Protein AF-A0A3B1DTC7-F1 (afdb_monomer)

Mean predicted aligned error: 5.92 Å

Foldseek 3Di:
DQDQLVVVCVVVVLDDDDPDPVVVSCVLPPPVDAAAEDEDEDELLDLEDDPVVVSVLVSQLSSVSNVHAYAYHYPLPCNQCDDPPPDPDDDDGDDSVSRVSSVVSHQVVSCVVQVVSVHHRHHD

Nearest PDB structures (foldseek):
  1tyb-assembly1_E-2  TM=8.645E-01  e=6.426E-10  Geobacillus stearothermophilus
  1tyd-assembly1_E-2  TM=8.650E-01  e=7.731E-10  Geobacillus stearothermophilus
  1tya-assembly1_E-2  TM=8.673E-01  e=9.302E-10  Geobacillus stearothermophilus
  4ts1-assembly1_A  TM=9.360E-01  e=3.841E-09  Geobacillus stearothermophilus
  6bqy-assembly2_B  TM=7.024E-01  e=5.328E-07  Acinetobacter baumannii

Secondary structure (DSSP, 8-state):
----HHHHHHHTT-----SSHHHHHHHHH-TT----EEEEEE---SSS--GGGHHHHHHHHHHHHTT-EEEEEE-TTGGGT---TT-SSPPPPPPHHHHHHHHHHHHHHHHHHHHHTT-PPPB-

Organism: NCBI:txid652676

Structure (mmCIF, N/CA/C/O backbone):
data_AF-A0A3B1DTC7-F1
#
_entry.id   AF-A0A3B1DTC7-F1
#
loop_
_atom_site.group_PDB
_atom_site.id
_atom_site.type_symbol
_atom_site.label_atom_id
_atom_site.label_alt_id
_atom_site.label_comp_id
_atom_site.label_asym_id
_atom_site.label_entity_id
_atom_site.label_seq_id
_atom_site.pdbx_PDB_ins_code
_atom_site.Cartn_x
_atom_site.Cartn_y
_atom_site.Cartn_z
_atom_site.occupancy
_atom_site.B_iso_or_equiv
_atom_site.auth_seq_id
_atom_site.auth_comp_id
_atom_site.auth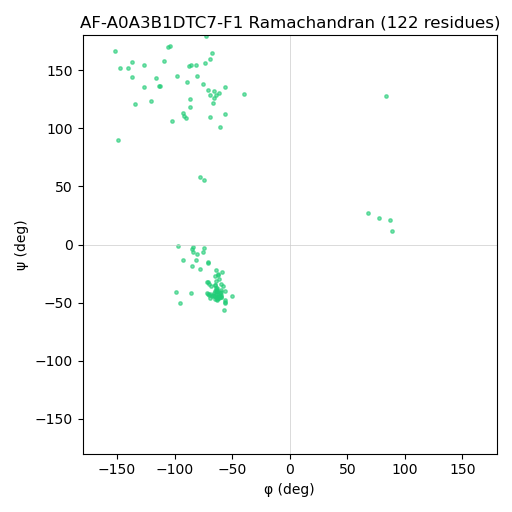_asym_id
_atom_site.auth_atom_id
_atom_site.pdbx_PDB_model_num
ATOM 1 N N . MET A 1 1 ? 17.126 -10.548 -13.275 1.00 50.78 1 MET A N 1
ATOM 2 C CA . MET A 1 1 ? 16.549 -9.512 -14.152 1.00 50.78 1 MET A CA 1
ATOM 3 C C . MET A 1 1 ? 15.523 -8.788 -13.303 1.00 50.78 1 MET A C 1
ATOM 5 O O . MET A 1 1 ? 14.647 -9.461 -12.775 1.00 50.78 1 MET A O 1
ATOM 9 N N . THR A 1 2 ? 15.714 -7.501 -13.028 1.00 70.12 2 THR A N 1
ATOM 10 C CA . THR A 1 2 ? 14.736 -6.688 -12.291 1.00 70.12 2 THR A CA 1
ATOM 11 C C . THR A 1 2 ? 13.480 -6.557 -13.147 1.00 70.12 2 THR A C 1
ATOM 13 O O . THR A 1 2 ? 13.581 -6.336 -14.353 1.00 70.12 2 THR A O 1
ATOM 16 N N . ILE A 1 3 ? 12.316 -6.792 -12.546 1.00 84.88 3 ILE A N 1
ATOM 17 C CA . ILE A 1 3 ? 11.023 -6.692 -13.228 1.00 84.88 3 ILE A CA 1
ATOM 18 C C . ILE A 1 3 ? 10.740 -5.209 -13.486 1.00 84.88 3 ILE A C 1
ATOM 20 O O . ILE A 1 3 ? 10.880 -4.404 -12.567 1.00 84.88 3 ILE A O 1
ATOM 24 N N . ASP A 1 4 ? 10.331 -4.854 -14.706 1.00 93.12 4 ASP A N 1
ATOM 25 C CA . ASP A 1 4 ? 9.781 -3.523 -14.973 1.00 93.12 4 ASP A CA 1
ATOM 26 C C . ASP A 1 4 ? 8.413 -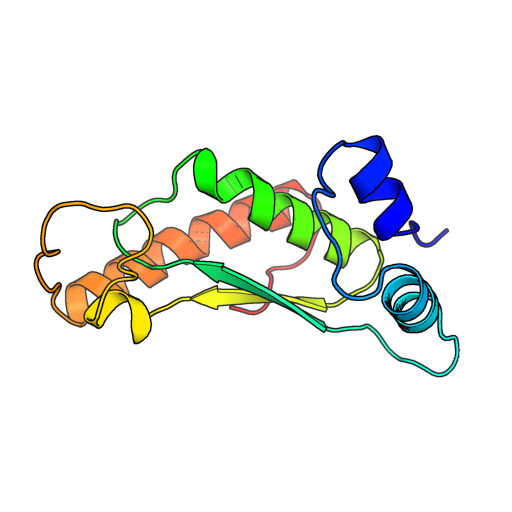3.415 -14.292 1.00 93.12 4 ASP A C 1
ATOM 28 O O . ASP A 1 4 ? 7.452 -4.086 -14.672 1.00 93.12 4 ASP A O 1
ATOM 32 N N . PHE A 1 5 ? 8.350 -2.599 -13.241 1.00 95.38 5 PHE A N 1
ATOM 33 C CA . PHE A 1 5 ? 7.161 -2.457 -12.413 1.00 95.38 5 PHE A CA 1
ATOM 34 C C . PHE A 1 5 ? 5.943 -1.967 -13.202 1.00 95.38 5 PHE A C 1
ATOM 36 O O . PHE A 1 5 ? 4.850 -2.500 -13.013 1.00 95.38 5 PHE A O 1
ATOM 43 N N . LEU A 1 6 ? 6.104 -0.975 -14.084 1.00 95.62 6 LEU A N 1
ATOM 44 C CA . LEU A 1 6 ? 4.965 -0.402 -14.803 1.00 95.62 6 LEU A CA 1
ATOM 45 C C . LEU A 1 6 ? 4.435 -1.372 -15.854 1.00 95.62 6 LEU A C 1
ATOM 47 O O . LEU A 1 6 ? 3.219 -1.547 -15.954 1.00 95.62 6 LEU A O 1
ATOM 51 N N . GLU A 1 7 ? 5.322 -2.048 -16.584 1.00 95.31 7 GLU A N 1
ATOM 52 C CA . GLU A 1 7 ? 4.904 -3.075 -17.544 1.00 95.31 7 GLU A CA 1
ATOM 53 C C . GLU A 1 7 ? 4.221 -4.259 -16.847 1.00 95.31 7 GLU A C 1
ATOM 55 O O . GLU A 1 7 ? 3.195 -4.747 -17.324 1.00 95.31 7 GLU A O 1
ATOM 60 N N . GLU A 1 8 ? 4.718 -4.677 -15.678 1.00 96.19 8 GLU A N 1
ATOM 61 C CA . GLU A 1 8 ? 4.089 -5.721 -14.862 1.00 96.19 8 GLU A CA 1
ATOM 62 C C . GLU A 1 8 ? 2.667 -5.325 -14.431 1.00 96.19 8 GLU A C 1
ATOM 64 O O . GLU A 1 8 ? 1.736 -6.131 -14.530 1.00 96.19 8 GLU A O 1
ATOM 6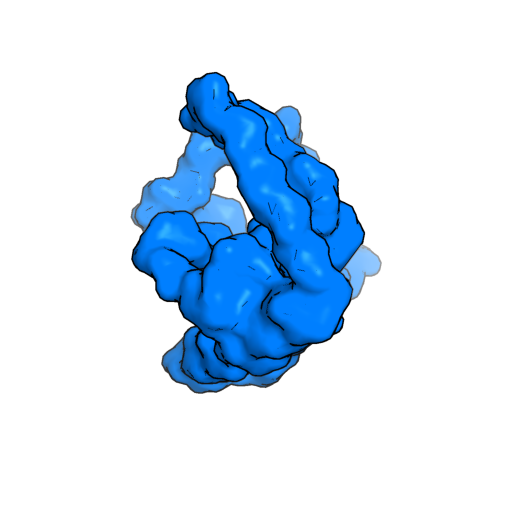9 N N . LEU A 1 9 ? 2.465 -4.078 -13.984 1.00 97.12 9 LEU A N 1
ATOM 70 C CA . LEU A 1 9 ? 1.133 -3.592 -13.617 1.00 97.12 9 LEU A CA 1
ATOM 71 C C . LEU A 1 9 ? 0.197 -3.513 -14.825 1.00 97.12 9 LEU A C 1
ATOM 73 O O . LEU A 1 9 ? -0.968 -3.904 -14.709 1.00 97.12 9 LEU A O 1
ATOM 77 N N . ARG A 1 10 ? 0.678 -3.041 -15.982 1.00 95.69 10 ARG A N 1
ATOM 78 C CA . ARG A 1 10 ? -0.129 -2.985 -17.212 1.00 95.69 10 ARG A CA 1
ATOM 79 C C . ARG A 1 10 ? -0.541 -4.374 -17.672 1.00 95.69 10 ARG A C 1
ATOM 81 O O . ARG A 1 10 ? -1.721 -4.599 -17.926 1.00 95.69 10 ARG A O 1
ATOM 88 N N . TRP A 1 11 ? 0.402 -5.312 -17.723 1.00 97.12 11 TRP A N 1
ATOM 89 C CA . TRP A 1 11 ? 0.136 -6.688 -18.136 1.00 97.12 11 TRP A CA 1
ATOM 90 C C . TRP A 1 11 ? -0.936 -7.360 -17.265 1.00 97.12 11 TRP A C 1
ATOM 92 O O . TRP A 1 11 ? -1.775 -8.105 -17.769 1.00 97.12 11 TRP A O 1
ATOM 102 N N . ARG A 1 12 ? -0.963 -7.046 -15.964 1.00 96.69 12 ARG A N 1
ATOM 103 C CA . ARG A 1 12 ? -1.962 -7.557 -15.011 1.00 96.69 12 ARG A CA 1
ATOM 104 C C . ARG A 1 12 ? -3.278 -6.781 -14.986 1.00 96.69 12 ARG A C 1
ATOM 106 O O . ARG A 1 12 ? -4.193 -7.197 -14.279 1.00 96.69 12 ARG A O 1
ATOM 113 N N . GLY A 1 13 ? -3.375 -5.656 -15.695 1.00 97.00 13 GLY A N 1
ATOM 114 C CA . GLY A 1 13 ? -4.527 -4.754 -15.616 1.00 97.00 13 GLY A CA 1
ATOM 115 C C . GLY A 1 13 ? -4.658 -4.033 -14.267 1.00 97.00 13 GLY A C 1
ATOM 116 O O . GLY A 1 13 ? -5.765 -3.690 -13.864 1.00 97.00 13 GLY A O 1
ATOM 117 N N . LEU A 1 14 ? -3.546 -3.827 -13.552 1.00 96.69 14 LEU A N 1
ATOM 118 C CA . LEU A 1 14 ? -3.495 -3.149 -12.248 1.00 96.69 14 LEU A CA 1
ATOM 119 C C . LEU A 1 14 ? -3.211 -1.642 -12.355 1.00 96.69 14 LEU A C 1
ATOM 121 O O . LEU A 1 14 ? -3.380 -0.921 -11.374 1.00 96.69 14 LEU A O 1
ATOM 125 N N . LEU A 1 15 ? -2.783 -1.155 -13.525 1.00 95.69 15 LEU A N 1
ATOM 126 C CA . LEU A 1 15 ? -2.579 0.271 -13.779 1.00 95.69 15 LEU A CA 1
ATOM 127 C C . LEU A 1 15 ? -3.849 0.888 -14.377 1.00 95.69 15 LEU A C 1
ATOM 129 O O . LEU A 1 15 ? -4.215 0.576 -15.507 1.00 95.69 15 LEU A O 1
ATOM 133 N N . HIS A 1 16 ? -4.505 1.773 -13.625 1.00 95.69 16 HIS A N 1
ATOM 134 C CA . HIS A 1 16 ? -5.662 2.526 -14.119 1.00 95.69 16 HIS A CA 1
ATOM 135 C C . HIS A 1 16 ? -5.271 3.913 -14.644 1.00 95.69 16 HIS A C 1
ATOM 137 O O . HIS A 1 16 ? -5.658 4.291 -15.747 1.00 95.69 16 HIS A O 1
ATOM 143 N 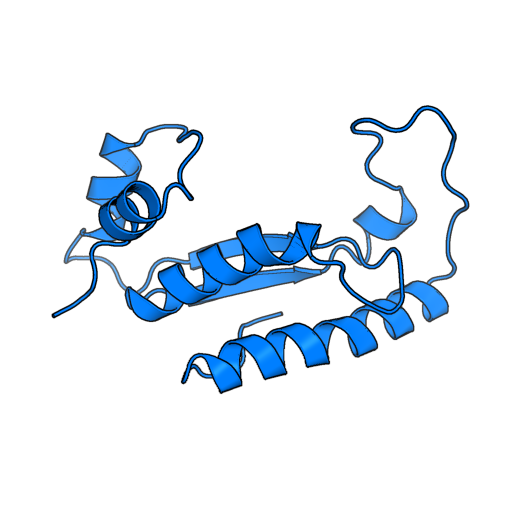N . GLN A 1 17 ? -4.517 4.670 -13.844 1.00 95.94 17 GLN A N 1
ATOM 144 C CA . GLN A 1 17 ? -4.089 6.037 -14.135 1.00 95.94 17 GLN A CA 1
ATOM 145 C C . GLN A 1 17 ? -2.707 6.295 -13.527 1.00 95.94 17 GLN A C 1
ATOM 147 O O . GLN A 1 17 ? -2.357 5.717 -12.497 1.00 95.94 17 GLN A O 1
ATOM 152 N N . ALA A 1 18 ? -1.957 7.201 -14.148 1.00 95.38 18 ALA A N 1
ATOM 153 C CA . ALA A 1 18 ? -0.681 7.712 -13.666 1.00 95.38 18 ALA A CA 1
ATOM 154 C C . ALA A 1 18 ? -0.641 9.233 -13.865 1.00 95.38 18 ALA A C 1
ATOM 156 O O . ALA A 1 18 ? -1.190 9.748 -14.839 1.00 95.38 18 ALA A O 1
ATOM 157 N N . THR A 1 19 ? -0.011 9.957 -12.939 1.00 95.75 19 THR A N 1
ATOM 158 C CA . THR A 1 19 ? 0.102 11.425 -13.003 1.00 95.75 19 THR A CA 1
ATOM 159 C C . THR A 1 19 ? 1.045 11.885 -14.116 1.00 95.75 19 THR A C 1
ATOM 161 O O . THR A 1 19 ? 0.726 12.823 -14.838 1.00 95.75 19 THR A O 1
ATOM 164 N N . ASP A 1 20 ? 2.187 11.213 -14.251 1.00 96.31 20 ASP A N 1
ATOM 165 C CA . ASP A 1 20 ? 3.172 11.377 -15.322 1.00 96.31 20 ASP A CA 1
ATOM 166 C C . ASP A 1 20 ? 3.852 10.024 -15.557 1.00 96.31 20 ASP A C 1
ATOM 168 O O . ASP A 1 20 ? 4.827 9.670 -14.897 1.00 96.31 20 ASP A O 1
ATOM 172 N N . GLU A 1 21 ? 3.286 9.219 -16.451 1.00 94.62 21 GLU A N 1
ATOM 173 C CA . GLU A 1 21 ? 3.743 7.846 -16.671 1.00 94.62 21 GLU A CA 1
ATOM 174 C C . GLU A 1 21 ? 5.183 7.782 -17.199 1.00 94.62 21 GLU A C 1
ATOM 176 O O . GLU A 1 21 ? 5.968 6.943 -16.756 1.00 94.62 21 GLU A O 1
ATOM 181 N N . GLU A 1 22 ? 5.557 8.701 -18.093 1.00 94.50 22 GLU A N 1
ATOM 182 C CA . GLU A 1 22 ? 6.910 8.771 -18.648 1.00 94.50 22 GLU A CA 1
ATOM 183 C C . GLU A 1 22 ? 7.921 9.208 -17.578 1.00 94.50 22 GLU A C 1
ATOM 185 O O . GLU A 1 22 ? 9.004 8.624 -17.464 1.00 94.50 22 GLU A O 1
ATOM 190 N N . GLY A 1 23 ? 7.565 10.204 -16.763 1.00 96.06 23 GLY A N 1
ATOM 191 C CA . GLY A 1 23 ? 8.377 10.642 -15.631 1.00 96.06 23 GLY A CA 1
ATOM 192 C C . GLY A 1 23 ? 8.553 9.551 -14.577 1.00 96.06 23 GLY A C 1
ATOM 193 O O . GLY A 1 23 ? 9.672 9.331 -14.109 1.00 96.06 23 GLY A O 1
ATOM 194 N N . ILE A 1 24 ? 7.486 8.815 -14.248 1.00 95.19 24 ILE A N 1
ATOM 195 C CA . ILE A 1 24 ? 7.540 7.685 -13.309 1.00 95.19 24 ILE A CA 1
ATOM 196 C C . ILE A 1 24 ? 8.435 6.575 -13.866 1.00 95.19 24 ILE A C 1
ATOM 198 O O . ILE A 1 24 ? 9.318 6.105 -13.149 1.00 95.19 24 ILE A O 1
ATOM 202 N N . ALA A 1 25 ? 8.274 6.195 -15.138 1.00 93.94 25 ALA A N 1
ATOM 203 C CA . ALA A 1 25 ? 9.112 5.177 -15.773 1.00 93.94 25 ALA A CA 1
ATOM 204 C C . ALA A 1 25 ? 10.600 5.547 -15.685 1.00 93.94 25 ALA A C 1
ATOM 206 O O . ALA A 1 25 ? 11.410 4.761 -15.194 1.00 93.94 25 ALA A O 1
ATOM 207 N N . LYS A 1 26 ? 10.951 6.785 -16.063 1.00 93.75 26 LYS A N 1
ATOM 208 C CA . LYS A 1 26 ? 12.324 7.312 -15.957 1.00 93.75 26 LYS A CA 1
ATOM 209 C C . LYS A 1 26 ? 12.831 7.316 -14.517 1.00 93.75 26 LYS A C 1
ATOM 211 O O . LYS A 1 26 ? 13.982 6.968 -14.275 1.00 93.75 26 LYS A O 1
ATOM 216 N N . HIS A 1 27 ? 11.985 7.692 -13.559 1.00 93.44 27 HIS A N 1
ATOM 217 C CA . HIS A 1 27 ? 12.346 7.734 -12.145 1.00 93.44 27 HIS A CA 1
ATOM 218 C C . HIS A 1 27 ? 12.662 6.344 -11.576 1.00 93.44 27 HIS A C 1
ATOM 220 O O . HIS A 1 27 ? 13.600 6.210 -10.784 1.00 93.44 27 HIS A O 1
ATOM 226 N N . LEU A 1 28 ? 11.905 5.315 -11.967 1.00 92.94 28 LEU A N 1
ATOM 227 C CA . LEU A 1 28 ? 12.069 3.946 -11.468 1.00 92.94 28 LEU A CA 1
ATOM 228 C C . LEU A 1 28 ? 13.329 3.258 -12.013 1.00 92.94 28 LEU A C 1
ATOM 230 O O . LEU A 1 28 ? 13.935 2.468 -11.293 1.00 92.94 28 LEU A O 1
ATOM 234 N N . VAL A 1 29 ? 13.746 3.581 -13.244 1.00 89.88 29 VAL A N 1
ATOM 235 C CA . VAL A 1 29 ? 14.912 2.958 -13.910 1.00 89.88 29 VAL A CA 1
ATOM 236 C C . VAL A 1 29 ? 16.211 3.760 -13.793 1.00 89.88 29 VAL A C 1
ATOM 238 O O . VAL A 1 29 ? 17.238 3.334 -14.320 1.00 89.88 29 VAL A O 1
ATOM 241 N N . ASP A 1 30 ? 16.176 4.924 -13.142 1.00 88.62 30 ASP A N 1
ATOM 242 C CA . ASP A 1 30 ? 17.335 5.801 -12.959 1.00 88.62 30 ASP A CA 1
ATOM 243 C C . ASP A 1 30 ? 18.500 5.053 -12.269 1.00 88.62 30 ASP A C 1
ATOM 245 O O . ASP A 1 30 ? 18.401 4.720 -11.085 1.00 88.62 30 ASP A O 1
ATOM 249 N N . PRO A 1 31 ? 19.625 4.811 -12.970 1.00 76.50 31 PRO A N 1
ATOM 250 C CA . PRO A 1 31 ? 20.739 4.024 -12.445 1.00 76.50 31 PRO A CA 1
ATOM 251 C C . PRO A 1 31 ? 21.515 4.740 -11.330 1.00 76.50 31 PRO A C 1
ATOM 253 O O .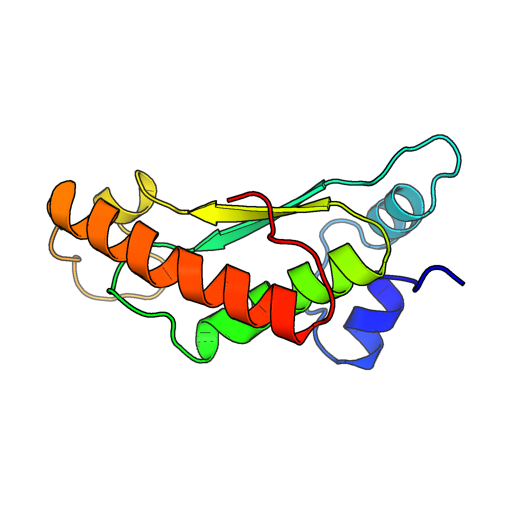 PRO A 1 31 ? 22.283 4.096 -10.618 1.00 76.50 31 PRO A O 1
ATOM 256 N N . GLY A 1 32 ? 21.344 6.060 -11.177 1.00 78.69 32 GLY A N 1
ATOM 257 C CA . GLY A 1 32 ? 21.929 6.833 -10.078 1.00 78.69 32 GLY A CA 1
ATOM 258 C C . GLY A 1 32 ? 21.135 6.729 -8.776 1.00 78.69 32 GLY A C 1
ATOM 259 O O . GLY A 1 32 ? 21.578 7.212 -7.731 1.00 78.69 32 GLY A O 1
ATOM 260 N N . ALA A 1 33 ? 19.959 6.109 -8.820 1.00 69.12 33 ALA A N 1
ATOM 261 C CA . ALA A 1 33 ? 19.083 5.999 -7.682 1.00 69.12 33 ALA A CA 1
ATOM 262 C C . ALA A 1 33 ? 19.190 4.665 -6.954 1.00 69.12 33 ALA A C 1
ATOM 264 O O . ALA A 1 33 ? 19.339 3.598 -7.541 1.00 69.12 33 ALA A O 1
ATOM 265 N N . HIS A 1 34 ? 19.041 4.746 -5.635 1.00 77.38 34 HIS A N 1
ATOM 266 C CA . HIS A 1 34 ? 18.763 3.579 -4.808 1.00 77.38 34 HIS A CA 1
ATOM 267 C C . HIS A 1 34 ? 17.309 3.121 -5.025 1.00 77.38 34 HIS A C 1
ATOM 269 O O . HIS A 1 34 ? 16.542 3.751 -5.758 1.00 77.38 34 HIS A O 1
ATOM 275 N N . GLN A 1 35 ? 16.914 2.052 -4.331 1.00 88.81 35 GLN A N 1
ATOM 276 C CA . GLN A 1 35 ? 15.517 1.637 -4.187 1.00 88.81 35 GLN A CA 1
ATOM 277 C C . GLN A 1 35 ? 14.567 2.837 -4.005 1.00 88.81 35 GLN A C 1
ATOM 279 O O . GLN A 1 35 ? 14.803 3.725 -3.180 1.00 88.81 35 GLN A O 1
ATOM 284 N N . ARG A 1 36 ? 13.497 2.882 -4.807 1.00 93.81 36 ARG A N 1
ATOM 285 C CA . ARG A 1 36 ? 12.443 3.892 -4.673 1.00 93.81 36 ARG A CA 1
ATOM 286 C C . ARG A 1 36 ? 11.473 3.476 -3.573 1.00 93.81 36 ARG A C 1
ATOM 288 O O . ARG A 1 36 ? 11.337 2.294 -3.281 1.00 93.81 36 ARG A O 1
ATOM 295 N N . ARG A 1 37 ? 10.798 4.454 -2.971 1.00 94.81 37 ARG A N 1
ATOM 296 C CA . ARG A 1 37 ? 9.765 4.227 -1.955 1.00 94.81 37 ARG A CA 1
ATOM 297 C C . ARG A 1 37 ? 8.409 4.647 -2.491 1.00 94.81 37 ARG A C 1
ATOM 299 O O . ARG A 1 37 ? 8.296 5.714 -3.088 1.00 94.81 37 ARG A O 1
ATOM 306 N N . ALA A 1 38 ? 7.400 3.825 -2.247 1.00 95.56 38 ALA A N 1
ATOM 307 C CA . ALA A 1 38 ? 6.005 4.125 -2.542 1.00 95.56 38 ALA A CA 1
ATOM 308 C C . ALA A 1 38 ? 5.132 3.597 -1.406 1.00 95.56 38 ALA A C 1
ATOM 310 O O . ALA A 1 38 ? 5.503 2.630 -0.741 1.00 95.56 38 ALA A O 1
ATOM 311 N N . TYR A 1 39 ? 3.981 4.230 -1.188 1.00 96.88 39 TYR A N 1
ATOM 312 C CA . TYR A 1 39 ? 3.061 3.837 -0.129 1.00 96.88 39 TYR A CA 1
ATOM 313 C C . TYR A 1 39 ? 1.649 3.592 -0.654 1.00 96.88 39 TYR A C 1
ATOM 315 O O . TYR A 1 39 ? 1.240 4.179 -1.656 1.00 96.88 39 TYR A O 1
ATOM 323 N N . ALA A 1 40 ? 0.902 2.752 0.060 1.00 96.31 40 ALA A N 1
ATOM 324 C CA . ALA A 1 40 ? -0.550 2.668 -0.054 1.00 96.31 40 ALA A CA 1
ATOM 325 C C . ALA A 1 40 ? -1.177 2.816 1.337 1.00 96.31 40 ALA A C 1
ATOM 327 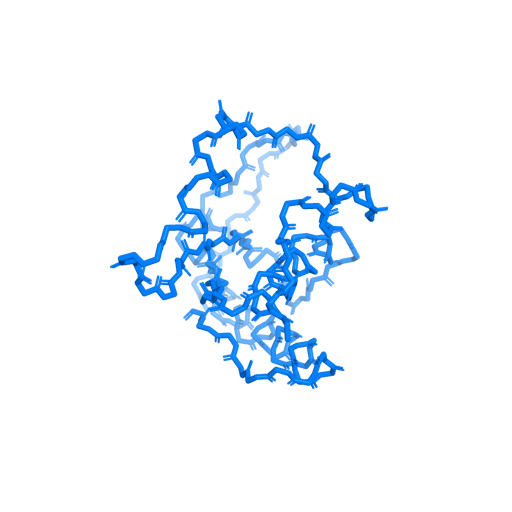O O . ALA A 1 40 ? -0.682 2.237 2.304 1.00 96.31 40 ALA A O 1
ATOM 328 N N . GLY A 1 41 ? -2.232 3.627 1.431 1.00 93.69 41 GLY A N 1
ATOM 329 C CA . GLY A 1 41 ? -2.933 3.921 2.680 1.00 93.69 41 GLY A CA 1
ATOM 330 C C . GLY A 1 41 ? -4.059 2.933 2.976 1.00 93.69 41 GLY A C 1
ATOM 331 O O . GLY A 1 41 ? -4.812 2.562 2.074 1.00 93.69 41 GLY A O 1
ATOM 332 N N . PHE A 1 42 ? -4.195 2.544 4.243 1.00 92.69 42 PHE A N 1
ATOM 333 C CA . PHE A 1 42 ? -5.259 1.671 4.736 1.00 92.69 42 PHE A CA 1
ATOM 334 C C . PHE A 1 42 ? -5.842 2.235 6.030 1.00 92.69 42 PHE A C 1
ATOM 336 O O . PHE A 1 42 ? -5.133 2.400 7.022 1.00 92.69 42 PHE A O 1
ATOM 343 N N . ASP A 1 43 ? -7.145 2.513 6.033 1.00 89.88 43 ASP A N 1
ATOM 344 C CA . ASP A 1 43 ? -7.827 2.998 7.231 1.00 89.88 43 ASP A CA 1
ATOM 345 C C . ASP A 1 43 ? -8.291 1.821 8.116 1.00 89.88 43 ASP A C 1
ATOM 347 O O . ASP A 1 43 ? -9.064 0.968 7.654 1.00 89.88 43 ASP A O 1
ATOM 351 N N . PRO A 1 44 ? -7.907 1.786 9.407 1.00 89.94 44 PRO A N 1
ATOM 352 C CA . PRO A 1 44 ? -8.204 0.697 10.342 1.00 89.94 44 PRO A CA 1
ATOM 353 C C . PRO A 1 44 ? -9.652 0.750 10.867 1.00 89.94 44 PRO A C 1
ATOM 355 O O . PRO A 1 44 ? -9.906 0.846 12.064 1.00 89.94 44 PRO A O 1
ATOM 358 N N . THR A 1 45 ? -10.627 0.712 9.958 1.00 86.81 45 THR A N 1
ATOM 359 C CA . THR A 1 45 ? -12.068 0.867 10.259 1.00 86.81 45 THR A CA 1
ATOM 360 C C . THR A 1 45 ? -12.774 -0.423 10.678 1.00 86.81 45 THR A C 1
ATOM 362 O O . THR A 1 45 ? -13.953 -0.391 11.021 1.00 86.81 45 THR A O 1
ATOM 365 N N . ALA A 1 46 ? -12.059 -1.545 10.645 1.00 89.75 46 ALA A N 1
ATOM 366 C CA . ALA A 1 46 ? -12.485 -2.859 11.109 1.00 89.75 46 ALA A CA 1
ATOM 367 C C . ALA A 1 46 ? -11.252 -3.656 11.562 1.00 89.75 46 ALA A C 1
ATOM 369 O O . ALA A 1 46 ? -10.121 -3.291 11.240 1.00 89.75 46 ALA A O 1
ATOM 370 N N . ASP A 1 47 ? -11.457 -4.766 12.259 1.00 91.50 47 ASP A N 1
ATOM 371 C CA . ASP A 1 47 ? -10.389 -5.665 12.711 1.00 91.50 47 ASP A CA 1
ATOM 372 C C . ASP A 1 47 ? -9.732 -6.461 11.568 1.00 91.50 47 ASP A C 1
ATOM 374 O O . ASP A 1 47 ? -8.642 -7.009 11.729 1.00 91.50 47 ASP A O 1
ATOM 378 N N . SER A 1 48 ? -10.363 -6.495 10.392 1.00 95.06 48 SER A N 1
ATOM 379 C CA . SER A 1 48 ? -9.883 -7.214 9.217 1.00 95.06 48 SER A CA 1
ATOM 380 C C . SER A 1 48 ? -10.032 -6.407 7.927 1.00 95.06 48 SER A C 1
ATOM 382 O O . SER A 1 48 ? -10.867 -5.508 7.808 1.00 95.06 48 SER A O 1
ATOM 384 N N . LEU A 1 49 ? -9.212 -6.760 6.938 1.00 94.38 49 LEU A N 1
ATOM 385 C CA . LEU A 1 49 ? -9.284 -6.237 5.578 1.00 94.38 49 LEU A CA 1
ATOM 386 C C . LEU A 1 49 ? -10.251 -7.069 4.731 1.00 94.38 49 LEU A C 1
ATOM 388 O O . LEU A 1 49 ? -10.450 -8.263 4.954 1.00 94.38 49 LEU A O 1
ATOM 392 N N . THR A 1 50 ? -10.822 -6.443 3.707 1.00 93.06 50 THR A N 1
ATOM 393 C CA . THR A 1 50 ? -11.679 -7.126 2.729 1.00 93.06 50 THR A CA 1
ATOM 394 C C . THR A 1 50 ? -10.928 -7.356 1.422 1.00 93.06 50 THR A C 1
ATOM 396 O O . THR A 1 50 ? -9.860 -6.790 1.191 1.00 93.06 50 THR A O 1
ATOM 399 N N . ILE A 1 51 ? -11.510 -8.138 0.508 1.00 93.75 51 ILE A N 1
ATOM 400 C CA . ILE A 1 51 ? -10.911 -8.360 -0.816 1.00 93.75 51 ILE A CA 1
ATOM 401 C C . ILE A 1 51 ? -10.716 -7.060 -1.616 1.00 93.75 51 ILE A C 1
ATOM 403 O O . ILE A 1 51 ? -9.816 -6.990 -2.449 1.00 93.75 51 ILE A O 1
ATOM 407 N N . GLY A 1 52 ? -11.483 -6.003 -1.321 1.00 90.81 52 GLY A N 1
ATOM 408 C CA . GLY A 1 52 ? -11.289 -4.682 -1.927 1.00 90.81 52 GLY A CA 1
ATOM 409 C C . GLY A 1 52 ? -9.929 -4.057 -1.597 1.00 90.81 52 GLY A C 1
ATOM 410 O O . GLY A 1 52 ? -9.387 -3.300 -2.395 1.00 90.81 52 GLY A O 1
ATOM 411 N N . ASN A 1 53 ? -9.329 -4.427 -0.463 1.00 94.81 53 ASN A N 1
ATOM 412 C CA . ASN A 1 53 ? -8.001 -3.969 -0.060 1.00 94.81 53 ASN A CA 1
ATOM 413 C C . ASN A 1 53 ? -6.872 -4.769 -0.728 1.00 94.81 53 ASN A C 1
ATOM 415 O O . ASN A 1 53 ? -5.721 -4.347 -0.684 1.00 94.81 53 ASN A O 1
ATOM 419 N N . LEU A 1 54 ? -7.171 -5.912 -1.356 1.00 94.62 54 LEU A N 1
ATOM 420 C CA . LEU A 1 54 ? -6.141 -6.795 -1.904 1.00 94.62 54 LEU A CA 1
ATOM 421 C C . LEU A 1 54 ? -5.425 -6.178 -3.109 1.00 94.62 54 LEU A C 1
ATOM 423 O O . LEU A 1 54 ? -4.222 -6.363 -3.260 1.00 94.62 54 LEU A O 1
ATOM 427 N N . VAL A 1 55 ? -6.134 -5.420 -3.948 1.00 95.88 55 VAL A N 1
ATOM 428 C CA . VAL A 1 55 ? -5.555 -4.785 -5.144 1.00 95.88 55 VAL A CA 1
ATOM 429 C C . VAL A 1 55 ? -4.365 -3.875 -4.794 1.00 95.88 55 VAL A C 1
ATOM 431 O O . VAL A 1 55 ? -3.272 -4.142 -5.298 1.00 95.88 55 VAL A O 1
ATOM 434 N N . PRO A 1 56 ? -4.493 -2.863 -3.910 1.00 95.75 56 PRO A N 1
ATOM 435 C CA . PRO A 1 56 ? -3.350 -2.028 -3.534 1.00 95.75 56 PRO A CA 1
ATOM 436 C C . PRO A 1 56 ? -2.248 -2.806 -2.796 1.00 95.75 56 PRO A C 1
ATOM 438 O O . PRO A 1 56 ? -1.071 -2.508 -2.988 1.00 95.75 56 PRO A O 1
ATOM 441 N N . ILE A 1 57 ? -2.585 -3.847 -2.021 1.00 97.12 57 ILE A N 1
ATOM 442 C CA . ILE A 1 57 ? -1.577 -4.723 -1.391 1.00 97.12 57 ILE A CA 1
ATOM 443 C C . ILE A 1 57 ? -0.738 -5.433 -2.454 1.00 97.12 57 ILE A C 1
ATOM 445 O O . ILE A 1 57 ? 0.489 -5.454 -2.368 1.00 97.12 57 ILE A O 1
ATOM 449 N N . MET A 1 58 ? -1.381 -5.989 -3.481 1.00 97.50 58 MET A N 1
ATOM 450 C CA . MET A 1 58 ? -0.673 -6.673 -4.560 1.00 97.50 58 MET A CA 1
ATOM 451 C C . MET A 1 58 ? 0.208 -5.714 -5.359 1.00 97.50 58 MET A C 1
ATOM 453 O O . MET A 1 58 ? 1.308 -6.096 -5.751 1.00 97.50 58 MET A O 1
ATOM 457 N N . VAL A 1 59 ? -0.209 -4.458 -5.544 1.00 97.56 59 VAL A N 1
ATOM 458 C CA . VAL A 1 59 ? 0.647 -3.424 -6.150 1.00 97.56 59 VAL A CA 1
ATOM 459 C C . VAL A 1 59 ? 1.926 -3.216 -5.329 1.00 97.56 59 VAL A C 1
ATOM 461 O O . VAL A 1 59 ? 3.013 -3.221 -5.906 1.00 97.56 59 VAL A O 1
ATOM 464 N N . LEU A 1 60 ? 1.839 -3.132 -3.996 1.00 97.81 60 LEU A N 1
ATOM 465 C CA . LEU A 1 60 ? 3.022 -3.047 -3.125 1.00 97.81 60 LEU A CA 1
ATOM 466 C C . LEU A 1 60 ? 3.910 -4.302 -3.202 1.00 97.81 60 LEU A C 1
ATOM 468 O O . LEU A 1 60 ? 5.136 -4.191 -3.216 1.00 97.81 60 LEU A O 1
ATOM 472 N N . VAL A 1 61 ? 3.316 -5.493 -3.315 1.00 97.56 61 VAL A N 1
ATOM 473 C CA . VAL A 1 61 ? 4.057 -6.750 -3.533 1.00 97.56 61 VAL A CA 1
ATOM 474 C C . VAL A 1 61 ? 4.826 -6.715 -4.857 1.00 97.56 61 VAL A C 1
ATOM 476 O O . VAL A 1 61 ? 5.996 -7.098 -4.906 1.00 97.56 61 VAL A O 1
ATOM 479 N N . HIS A 1 62 ? 4.203 -6.243 -5.939 1.00 97.06 62 HIS A N 1
ATOM 480 C CA . HIS A 1 62 ? 4.878 -6.080 -7.230 1.00 97.06 62 HIS A CA 1
ATOM 481 C C . HIS A 1 62 ? 5.984 -5.023 -7.168 1.00 97.06 62 HIS A C 1
ATOM 483 O O . HIS A 1 62 ? 7.041 -5.220 -7.764 1.00 97.06 62 HIS A O 1
ATOM 489 N N . PHE A 1 63 ? 5.788 -3.962 -6.385 1.00 96.75 63 PHE A N 1
ATOM 490 C CA . PHE A 1 63 ? 6.798 -2.934 -6.152 1.00 96.75 63 PHE A CA 1
ATOM 491 C C . PHE A 1 63 ? 8.034 -3.496 -5.431 1.00 96.75 63 PHE A C 1
ATOM 493 O O . PHE A 1 63 ? 9.160 -3.297 -5.886 1.00 96.75 63 PHE A O 1
ATOM 500 N N . ALA A 1 64 ? 7.837 -4.307 -4.385 1.00 95.69 64 ALA A N 1
ATOM 501 C CA . ALA A 1 64 ? 8.929 -5.032 -3.729 1.00 95.69 64 ALA A CA 1
ATOM 502 C C . ALA A 1 64 ? 9.656 -6.001 -4.670 1.00 95.69 64 ALA A C 1
ATOM 504 O O . ALA A 1 64 ? 10.884 -6.064 -4.678 1.00 95.69 64 ALA A O 1
ATOM 505 N N . ARG A 1 65 ? 8.918 -6.738 -5.507 1.00 95.31 65 ARG A N 1
ATOM 506 C CA . ARG A 1 65 ? 9.507 -7.662 -6.495 1.00 95.31 65 ARG A CA 1
ATOM 507 C C . ARG A 1 65 ? 10.322 -6.953 -7.575 1.00 95.31 65 ARG A C 1
ATOM 509 O O . ARG A 1 65 ? 11.258 -7.546 -8.107 1.00 95.31 65 ARG A O 1
ATOM 516 N N . ALA A 1 66 ? 9.996 -5.699 -7.874 1.00 94.31 66 ALA A N 1
ATOM 517 C CA . ALA A 1 66 ? 10.795 -4.841 -8.743 1.00 94.31 66 ALA A CA 1
ATOM 518 C C . ALA A 1 66 ? 12.083 -4.320 -8.065 1.00 94.31 66 ALA A C 1
ATOM 520 O O . ALA A 1 66 ? 12.896 -3.670 -8.716 1.00 94.31 66 ALA A O 1
ATOM 521 N N . GLY A 1 67 ? 12.313 -4.640 -6.785 1.00 92.44 67 GLY A N 1
ATOM 522 C CA . GLY A 1 67 ? 13.498 -4.222 -6.030 1.00 92.44 67 GLY A CA 1
ATOM 523 C C . GLY A 1 67 ? 13.349 -2.857 -5.357 1.00 92.44 67 GLY A C 1
ATOM 524 O O . GLY A 1 67 ? 14.348 -2.196 -5.070 1.00 92.44 67 GLY A O 1
ATOM 525 N N . HIS A 1 68 ? 12.114 -2.411 -5.138 1.00 94.12 68 HIS A N 1
ATOM 526 C CA . HIS A 1 68 ? 11.806 -1.165 -4.448 1.00 94.12 68 HIS A CA 1
ATOM 527 C C . HIS A 1 68 ? 11.269 -1.420 -3.033 1.00 94.12 68 HIS A C 1
ATOM 529 O O . HIS A 1 68 ? 10.981 -2.553 -2.656 1.00 94.12 68 HIS A O 1
ATOM 535 N N . GLU A 1 69 ? 11.140 -0.365 -2.234 1.00 94.94 69 GLU A N 1
ATOM 536 C CA . GLU A 1 69 ? 10.710 -0.448 -0.839 1.00 94.94 69 GLU A CA 1
ATOM 537 C C . GLU A 1 69 ? 9.235 -0.020 -0.712 1.00 94.94 69 GLU A C 1
ATOM 539 O O . GLU A 1 69 ? 8.923 1.171 -0.839 1.00 94.94 69 GLU A O 1
ATOM 544 N N . PRO A 1 70 ? 8.297 -0.959 -0.490 1.00 96.62 70 PRO A N 1
ATOM 545 C CA . PRO A 1 70 ? 6.905 -0.618 -0.237 1.00 96.62 70 PRO A CA 1
ATOM 546 C C . PRO A 1 70 ? 6.675 -0.189 1.214 1.00 96.62 70 PRO A C 1
ATOM 548 O O . PRO A 1 70 ? 7.246 -0.754 2.147 1.00 96.62 70 PRO A O 1
ATOM 551 N N . ILE A 1 71 ? 5.757 0.757 1.393 1.00 97.25 71 ILE A N 1
ATOM 552 C CA . ILE A 1 71 ? 5.301 1.241 2.695 1.00 97.25 71 ILE A CA 1
ATOM 553 C C . ILE A 1 71 ? 3.791 1.009 2.802 1.00 97.25 71 ILE A C 1
ATOM 555 O O . ILE A 1 71 ? 3.008 1.479 1.973 1.00 97.25 71 ILE A O 1
ATOM 559 N N . VAL A 1 72 ? 3.365 0.294 3.833 1.00 96.62 72 VAL A N 1
ATOM 560 C CA . VAL A 1 72 ? 1.954 0.170 4.199 1.00 96.62 72 VAL A CA 1
ATOM 561 C C . VAL A 1 72 ? 1.643 1.303 5.166 1.00 96.62 72 VAL A C 1
ATOM 563 O O . VAL A 1 72 ? 2.098 1.283 6.296 1.00 96.62 72 VAL A O 1
ATOM 566 N N . LEU A 1 73 ? 0.884 2.309 4.742 1.00 94.81 73 LEU A N 1
ATOM 567 C CA . LEU A 1 73 ? 0.550 3.431 5.618 1.00 94.81 73 LEU A CA 1
ATOM 568 C C . LEU A 1 73 ? -0.767 3.155 6.349 1.00 94.81 73 LEU A C 1
ATOM 570 O O . LEU A 1 73 ? -1.836 3.182 5.739 1.00 94.81 73 LEU A O 1
ATOM 574 N N . MET A 1 74 ? -0.701 2.932 7.661 1.00 90.25 74 MET A N 1
ATOM 575 C CA . MET A 1 74 ? -1.890 2.716 8.490 1.00 90.25 74 MET A CA 1
ATOM 576 C C . MET A 1 74 ? -2.476 4.046 8.973 1.00 90.25 74 MET A C 1
ATOM 578 O O . MET A 1 74 ? -1.843 4.801 9.711 1.00 90.25 74 MET A O 1
ATOM 582 N N . GLY A 1 75 ? -3.715 4.328 8.576 1.00 81.44 75 GLY A N 1
ATOM 583 C CA . GLY A 1 75 ? -4.437 5.568 8.856 1.00 81.44 75 GLY A CA 1
ATOM 584 C C . GLY A 1 75 ? -4.943 5.700 10.295 1.00 81.44 75 GLY A C 1
ATOM 585 O O . GLY A 1 75 ? -6.133 5.902 10.505 1.00 81.44 75 GLY A O 1
ATOM 586 N N . GLY A 1 76 ? -4.079 5.588 11.308 1.00 66.19 76 GLY A N 1
ATOM 587 C CA . GLY A 1 76 ? -4.485 5.707 12.719 1.00 66.19 76 GLY A CA 1
ATOM 588 C C . GLY A 1 76 ? -5.112 7.067 13.064 1.00 66.19 76 GLY A C 1
ATOM 589 O O . GLY A 1 76 ? -6.052 7.134 13.847 1.00 66.19 76 GLY A O 1
ATOM 590 N N . GLY A 1 77 ? -4.640 8.148 12.430 1.00 62.53 77 GLY A N 1
ATOM 591 C CA . GLY A 1 77 ? -5.208 9.495 12.574 1.00 62.53 77 GLY A CA 1
ATOM 592 C C . GLY A 1 77 ? -6.386 9.779 11.633 1.00 62.53 77 GLY A C 1
ATOM 593 O O . GLY A 1 77 ? -7.383 10.356 12.054 1.00 62.53 77 GLY A O 1
ATOM 594 N N . THR A 1 78 ? -6.312 9.353 10.367 1.00 60.09 78 THR A N 1
ATOM 595 C CA . THR A 1 78 ? -7.387 9.553 9.373 1.00 60.09 78 THR 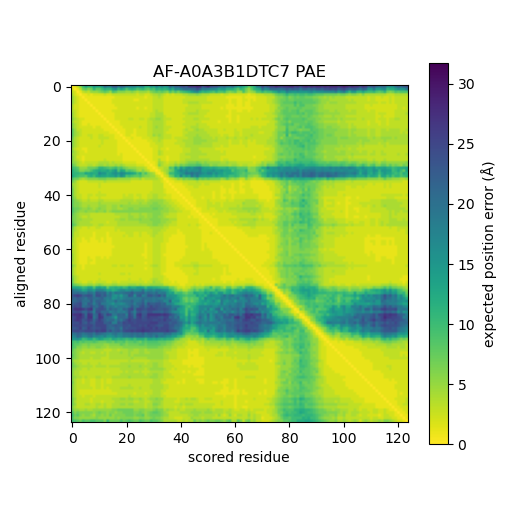A CA 1
ATOM 596 C C . THR A 1 78 ? -8.607 8.689 9.661 1.00 60.09 78 THR A C 1
ATOM 598 O O . THR A 1 78 ? -9.728 9.143 9.459 1.00 60.09 78 THR A O 1
ATOM 601 N N . GLY A 1 79 ? -8.418 7.496 10.226 1.00 55.47 79 GLY A N 1
ATOM 602 C CA . GLY A 1 79 ? -9.492 6.617 10.684 1.00 55.47 79 GLY A CA 1
ATOM 603 C C . GLY A 1 79 ? -10.329 7.203 11.825 1.00 55.47 79 GLY A C 1
ATOM 604 O O . GLY A 1 79 ? -11.486 6.814 11.973 1.00 55.47 79 GLY A O 1
ATOM 605 N N . LEU A 1 80 ? -9.785 8.165 12.583 1.00 57.19 80 LEU A N 1
ATOM 606 C CA . LEU A 1 80 ? -10.523 8.917 13.605 1.00 57.19 80 LEU A CA 1
ATOM 607 C C . LEU A 1 80 ? -11.418 10.006 13.006 1.00 57.19 80 LEU A C 1
ATOM 609 O O . LEU A 1 80 ? -12.346 10.437 13.670 1.00 57.19 80 LEU A O 1
ATOM 613 N N . ILE A 1 81 ? -11.151 10.464 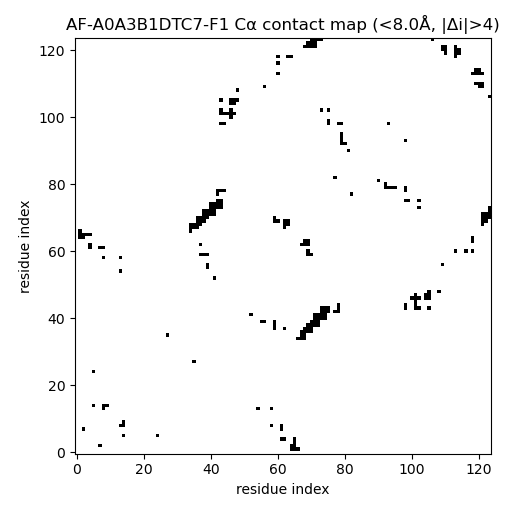11.782 1.00 62.84 81 ILE A N 1
ATOM 614 C CA . ILE A 1 81 ? -11.966 11.481 11.095 1.00 62.84 81 ILE A CA 1
ATOM 615 C C . ILE A 1 81 ? -12.935 10.801 10.117 1.00 62.84 81 ILE A C 1
ATOM 617 O O . ILE A 1 81 ? -14.108 11.155 10.047 1.00 62.84 81 ILE A O 1
ATOM 621 N N . GLY A 1 82 ? -12.448 9.778 9.409 1.00 55.97 82 GLY A N 1
ATOM 622 C CA . GLY A 1 82 ? -13.142 9.067 8.346 1.00 55.97 82 GLY A CA 1
ATOM 623 C C . GLY A 1 82 ? -13.015 9.780 6.998 1.00 55.97 82 GLY A C 1
ATOM 624 O O . GLY A 1 82 ? -13.330 10.958 6.874 1.00 55.97 82 GLY A O 1
ATOM 625 N N . ASP A 1 83 ? -12.582 9.053 5.965 1.00 62.09 83 ASP A N 1
ATOM 626 C CA . ASP A 1 83 ? -12.653 9.533 4.581 1.00 62.09 83 ASP A CA 1
ATOM 627 C C . ASP A 1 83 ? -14.133 9.657 4.134 1.00 62.09 83 ASP A C 1
ATOM 629 O O . ASP A 1 83 ? -14.859 8.652 4.186 1.00 62.09 83 ASP A O 1
ATOM 633 N N . PRO A 1 84 ? -14.610 10.853 3.720 1.00 60.06 84 PRO A N 1
ATOM 634 C CA . PRO A 1 84 ? -15.984 11.066 3.257 1.00 60.06 84 PRO A CA 1
ATOM 635 C C . PRO A 1 84 ? -16.244 10.525 1.842 1.00 60.06 84 PRO A C 1
ATOM 637 O O . PRO A 1 84 ? -17.383 10.557 1.370 1.00 60.06 84 PRO A O 1
ATO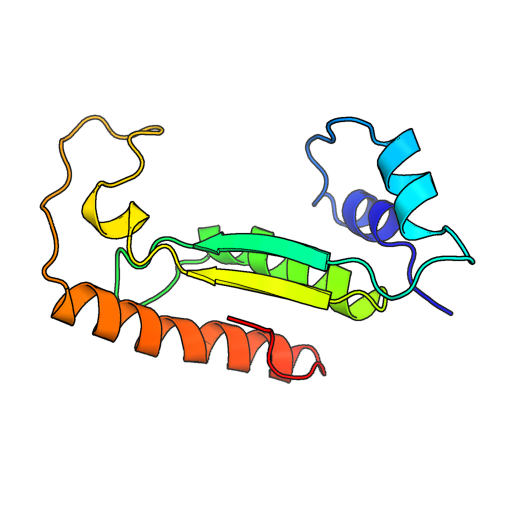M 640 N N . SER A 1 85 ? -15.213 10.047 1.140 1.00 58.75 85 SER A N 1
ATOM 641 C CA . SER A 1 85 ? -15.302 9.629 -0.259 1.00 58.75 85 SER A CA 1
ATOM 642 C C . SER A 1 85 ? -16.307 8.485 -0.462 1.00 58.75 85 SER A C 1
ATOM 644 O O . SER A 1 85 ? -16.027 7.315 -0.209 1.00 58.75 85 SER A O 1
ATOM 646 N N . GLY A 1 86 ? -17.504 8.827 -0.950 1.00 55.66 86 GLY A N 1
ATOM 647 C CA . GLY A 1 86 ? -18.508 7.876 -1.436 1.00 55.66 86 GLY A CA 1
ATOM 648 C C . GLY A 1 86 ? -19.495 7.318 -0.403 1.00 55.66 86 GLY A C 1
ATOM 649 O O . GLY A 1 86 ? -20.210 6.373 -0.735 1.00 55.66 86 GLY A O 1
ATOM 650 N N . LYS A 1 87 ? -19.573 7.866 0.819 1.00 60.00 87 LYS A N 1
ATOM 651 C CA . LYS A 1 87 ? -20.559 7.436 1.836 1.00 60.00 87 LYS A CA 1
ATOM 652 C C . LYS A 1 87 ? -21.584 8.531 2.134 1.00 60.00 87 LYS A C 1
ATOM 654 O O . LYS A 1 87 ? -21.228 9.696 2.255 1.00 60.00 87 LYS A O 1
ATOM 659 N N . SER A 1 88 ? -22.855 8.136 2.233 1.00 59.62 88 SER A N 1
ATOM 660 C CA . SER A 1 88 ? -24.003 9.028 2.457 1.00 59.62 88 SER A CA 1
ATOM 661 C C . SER A 1 88 ? -24.273 9.355 3.928 1.00 59.62 88 SER A C 1
ATOM 663 O O . SER A 1 88 ? -24.948 10.344 4.193 1.00 59.62 88 SER A O 1
ATOM 665 N N . ASP A 1 89 ? -23.738 8.559 4.860 1.00 59.84 89 ASP A N 1
ATOM 666 C CA . ASP A 1 89 ? -23.980 8.693 6.301 1.00 59.84 89 ASP A CA 1
ATOM 667 C C . ASP A 1 89 ? -22.688 9.032 7.062 1.00 59.84 89 ASP A C 1
ATOM 669 O O . ASP A 1 89 ? -21.609 8.520 6.740 1.00 59.84 89 ASP A O 1
ATOM 673 N N . GLU A 1 90 ? -22.805 9.868 8.101 1.00 58.81 90 GLU A N 1
ATOM 674 C CA . GLU A 1 90 ? -21.704 10.180 9.020 1.00 58.81 90 GLU A CA 1
ATOM 675 C C . GLU A 1 90 ? -21.221 8.911 9.743 1.00 58.81 90 GLU A C 1
ATOM 677 O O . GLU A 1 90 ? -22.004 8.137 10.300 1.00 58.81 90 GLU A O 1
ATOM 682 N N . ARG A 1 91 ? -19.902 8.681 9.740 1.00 63.72 91 ARG A N 1
ATOM 683 C CA . ARG A 1 91 ? -19.291 7.536 10.426 1.00 63.72 91 ARG A CA 1
ATOM 684 C C . ARG A 1 91 ? -19.266 7.761 11.937 1.00 63.72 91 ARG A C 1
ATOM 686 O O . ARG A 1 91 ? -18.884 8.824 12.414 1.00 63.72 91 ARG A O 1
ATOM 693 N N . THR A 1 92 ? -19.586 6.715 12.696 1.00 67.38 92 THR A N 1
ATOM 694 C CA . THR A 1 92 ? -19.368 6.693 14.146 1.00 67.38 92 THR A CA 1
ATOM 695 C C . THR A 1 92 ? -17.870 6.723 14.447 1.00 67.38 92 THR A C 1
ATOM 697 O O . THR A 1 92 ? -17.117 5.887 13.947 1.00 67.38 92 THR A O 1
ATOM 700 N N . LEU A 1 93 ? -17.449 7.682 15.273 1.00 74.75 93 LEU A N 1
ATOM 701 C CA . LEU A 1 93 ? -16.071 7.803 15.741 1.00 74.75 93 LEU A CA 1
ATOM 702 C C . LEU A 1 93 ? -15.695 6.576 16.586 1.00 74.75 93 LEU A C 1
ATOM 704 O O . LEU A 1 93 ? -16.413 6.216 17.520 1.00 74.75 93 LEU A O 1
ATOM 708 N N . MET A 1 94 ? -14.573 5.936 16.256 1.00 81.50 94 MET A N 1
ATOM 709 C CA . MET A 1 94 ? -14.005 4.841 17.048 1.00 81.50 94 MET A CA 1
ATOM 710 C C . MET A 1 94 ? -13.110 5.395 18.158 1.00 81.50 94 MET A C 1
ATOM 712 O O . MET A 1 94 ? -12.536 6.475 18.021 1.00 81.50 94 MET A O 1
ATOM 716 N N . THR A 1 95 ? -12.949 4.638 19.244 1.00 87.62 95 THR A N 1
ATOM 717 C CA . THR A 1 95 ? -11.957 4.974 20.273 1.00 87.62 95 THR A CA 1
ATOM 718 C C . THR A 1 95 ? -10.543 4.667 19.778 1.00 87.62 95 THR A C 1
ATOM 720 O O . THR A 1 95 ? -10.355 3.800 18.919 1.00 87.62 95 THR A O 1
ATOM 723 N N . THR A 1 96 ? -9.538 5.338 20.342 1.00 87.50 96 THR A N 1
ATOM 724 C CA . THR A 1 96 ? -8.124 5.092 20.019 1.00 87.50 96 THR A CA 1
ATOM 725 C C . THR A 1 96 ? -7.740 3.630 20.242 1.00 87.50 96 THR A C 1
ATOM 727 O O . THR A 1 96 ? -7.081 3.035 19.397 1.00 87.50 96 THR A O 1
ATOM 730 N N . GLU A 1 97 ? -8.229 3.007 21.316 1.00 91.12 97 GLU A N 1
ATOM 731 C CA . GLU A 1 97 ? -7.951 1.602 21.640 1.00 91.12 97 GLU A CA 1
ATOM 732 C C . GLU A 1 97 ? -8.519 0.657 20.575 1.00 91.12 97 GLU A C 1
ATOM 734 O O . GLU A 1 97 ? -7.893 -0.338 20.211 1.00 91.12 97 GLU A O 1
ATOM 739 N N . THR A 1 98 ? -9.700 0.984 20.042 1.00 90.06 98 THR A N 1
ATOM 740 C CA . THR A 1 98 ? -10.318 0.218 18.952 1.00 90.06 98 THR A CA 1
ATOM 741 C C . THR A 1 98 ? -9.486 0.343 17.677 1.00 90.06 98 THR A C 1
ATOM 743 O O . THR A 1 98 ? -9.224 -0.651 17.001 1.00 90.06 98 THR A O 1
ATOM 746 N N . VAL A 1 99 ? -9.020 1.555 17.365 1.00 90.00 99 VAL A N 1
ATOM 747 C CA . VAL A 1 99 ? -8.148 1.814 16.213 1.00 90.00 99 VAL A CA 1
ATOM 748 C C . VAL A 1 99 ? -6.827 1.052 16.339 1.00 90.00 99 VAL A C 1
ATOM 750 O O . VAL A 1 99 ? -6.419 0.389 15.389 1.00 90.00 99 VAL A O 1
ATOM 753 N N . GLU A 1 100 ? -6.180 1.073 17.503 1.00 91.06 100 GLU A N 1
ATOM 754 C CA . GLU A 1 100 ? -4.929 0.344 17.755 1.00 91.06 100 GLU A CA 1
ATOM 755 C C . GLU A 1 100 ? -5.101 -1.180 17.647 1.00 91.06 100 GLU A C 1
ATOM 757 O O . GLU A 1 100 ? -4.261 -1.868 17.051 1.00 91.06 100 GLU A O 1
ATOM 762 N N . ALA A 1 101 ? -6.212 -1.719 18.162 1.00 93.62 101 ALA A N 1
ATOM 763 C CA . ALA A 1 101 ? -6.548 -3.136 18.028 1.00 93.62 101 ALA A CA 1
ATOM 764 C C . ALA A 1 101 ? -6.763 -3.539 16.558 1.00 93.62 101 ALA A C 1
ATOM 766 O O . ALA A 1 101 ? -6.283 -4.593 16.121 1.00 93.62 101 ALA A O 1
ATOM 767 N N . ASN A 1 102 ? -7.423 -2.677 15.779 1.00 94.19 102 ASN A N 1
ATOM 768 C CA . ASN A 1 102 ? -7.615 -2.870 14.345 1.00 94.19 102 ASN A CA 1
ATOM 769 C C . ASN A 1 102 ? -6.279 -2.829 13.595 1.00 94.19 102 ASN A C 1
ATOM 771 O O . ASN A 1 102 ? -5.999 -3.730 12.808 1.00 94.19 102 ASN A O 1
ATOM 775 N N . VAL A 1 103 ? -5.419 -1.844 13.878 1.00 92.44 103 VAL A N 1
ATOM 776 C CA . VAL A 1 103 ? -4.076 -1.749 13.281 1.00 92.44 103 VAL A CA 1
ATOM 777 C C . VAL A 1 103 ? -3.282 -3.026 13.547 1.00 92.44 103 VAL A C 1
ATOM 779 O O . VAL A 1 103 ? -2.785 -3.640 12.606 1.00 92.44 103 VAL A O 1
ATOM 782 N N . THR A 1 104 ? -3.233 -3.478 14.802 1.00 94.19 104 THR A N 1
ATOM 783 C CA . THR A 1 104 ? -2.507 -4.697 15.198 1.00 94.19 104 THR A CA 1
ATOM 784 C C . THR A 1 104 ? -3.026 -5.940 14.470 1.00 94.19 104 THR A C 1
ATOM 786 O O . THR A 1 104 ? -2.255 -6.818 14.079 1.00 94.19 104 THR A O 1
ATOM 789 N N . SER A 1 105 ? -4.342 -6.037 14.285 1.00 94.81 105 SER A N 1
ATOM 790 C CA . SER A 1 105 ? -4.968 -7.176 13.608 1.00 94.81 105 SER A CA 1
ATOM 791 C C . SER A 1 105 ? -4.679 -7.165 12.106 1.00 94.81 105 SER A C 1
ATOM 793 O O . SER A 1 105 ? -4.300 -8.193 11.541 1.00 94.81 105 SER A O 1
ATOM 795 N N . GLN A 1 106 ? -4.762 -5.993 11.472 1.00 95.00 106 GLN A N 1
ATOM 796 C CA . GLN A 1 106 ? -4.491 -5.823 10.046 1.00 95.00 106 GLN A CA 1
ATOM 797 C C . GLN A 1 106 ? -3.002 -5.978 9.702 1.00 95.00 106 GLN A C 1
ATOM 799 O O . GLN A 1 106 ? -2.688 -6.543 8.657 1.00 95.00 106 GLN A O 1
ATOM 804 N N . GLN A 1 107 ? -2.080 -5.570 10.583 1.00 94.25 107 GLN A N 1
ATOM 805 C CA . GLN A 1 107 ? -0.628 -5.759 10.411 1.00 94.25 107 GLN A CA 1
ATOM 806 C C . GLN A 1 107 ? -0.263 -7.210 10.068 1.00 94.25 107 GLN A C 1
ATOM 808 O O . GLN A 1 107 ? 0.462 -7.460 9.104 1.00 94.25 107 GLN A O 1
ATOM 813 N N . ARG A 1 108 ? -0.865 -8.177 10.771 1.00 95.25 108 ARG A N 1
ATOM 814 C CA . ARG A 1 108 ? -0.644 -9.616 10.542 1.00 95.25 108 ARG A CA 1
ATOM 815 C C . ARG A 1 108 ? -1.058 -10.067 9.140 1.00 95.25 108 ARG A C 1
ATOM 817 O O . ARG A 1 108 ? -0.487 -11.013 8.603 1.00 95.25 108 ARG A O 1
ATOM 824 N N . ILE A 1 109 ? -2.050 -9.406 8.540 1.00 95.94 109 ILE A N 1
ATOM 825 C CA . ILE A 1 109 ? -2.507 -9.706 7.177 1.00 95.94 109 ILE A CA 1
ATOM 826 C C . ILE A 1 109 ? -1.430 -9.295 6.172 1.00 95.94 109 ILE A C 1
ATOM 828 O O . ILE A 1 109 ? -1.092 -10.084 5.291 1.00 95.94 109 ILE A O 1
ATOM 832 N N . PHE A 1 110 ? -0.852 -8.099 6.316 1.00 96.00 110 PHE A N 1
ATOM 833 C CA . PHE A 1 110 ? 0.231 -7.649 5.439 1.00 96.00 110 PHE A CA 1
ATOM 834 C C . PHE A 1 110 ? 1.465 -8.545 5.571 1.00 96.00 110 PHE A C 1
ATOM 836 O O . PHE A 1 110 ? 2.003 -8.981 4.556 1.00 96.00 110 PHE A O 1
ATOM 843 N N . GLU A 1 111 ? 1.863 -8.895 6.797 1.00 95.38 111 GLU A N 1
ATOM 844 C CA . GLU A 1 111 ? 2.961 -9.839 7.044 1.00 95.38 111 GLU A CA 1
ATOM 845 C C . GLU A 1 111 ? 2.719 -11.187 6.354 1.00 95.38 111 GLU A C 1
ATOM 847 O O . GLU A 1 111 ? 3.593 -11.685 5.643 1.00 95.38 111 GLU A O 1
ATOM 852 N N . ALA A 1 112 ? 1.519 -11.757 6.497 1.00 96.19 112 ALA A N 1
ATOM 853 C CA . ALA A 1 112 ? 1.168 -13.031 5.879 1.00 96.19 112 ALA A CA 1
ATOM 854 C C . ALA A 1 112 ? 1.182 -12.967 4.343 1.00 96.19 112 ALA A C 1
ATOM 856 O O . ALA A 1 112 ? 1.696 -13.880 3.694 1.00 96.19 112 ALA A O 1
ATOM 857 N N . VAL A 1 113 ? 0.650 -11.893 3.749 1.00 96.56 113 VAL A N 1
ATOM 858 C CA . VAL A 1 113 ? 0.639 -11.714 2.287 1.00 96.56 113 VAL A CA 1
ATOM 859 C C . VAL A 1 113 ? 2.059 -11.561 1.741 1.00 96.56 113 VAL A C 1
ATOM 861 O O . VAL A 1 113 ? 2.404 -12.205 0.749 1.00 96.56 113 VAL A O 1
ATOM 864 N N . PHE A 1 114 ? 2.902 -10.758 2.392 1.00 97.00 114 PHE A N 1
ATOM 865 C CA . PHE A 1 114 ? 4.289 -10.558 1.971 1.00 97.00 114 PHE A CA 1
ATOM 866 C C . PHE A 1 114 ? 5.126 -11.829 2.139 1.00 97.00 114 PHE A C 1
ATOM 868 O O . PHE A 1 114 ? 5.814 -12.231 1.197 1.00 97.00 114 PHE A O 1
ATOM 875 N N . ALA A 1 115 ? 4.989 -12.526 3.269 1.00 96.94 115 ALA A N 1
ATOM 876 C CA . ALA A 1 115 ? 5.640 -13.814 3.488 1.00 96.94 115 ALA A CA 1
ATOM 877 C C . ALA A 1 115 ? 5.204 -14.852 2.439 1.00 96.94 115 ALA A C 1
ATOM 879 O O . ALA A 1 115 ? 6.046 -15.516 1.832 1.00 96.94 115 ALA A O 1
ATOM 880 N N . GLY A 1 116 ? 3.901 -14.942 2.149 1.00 96.69 116 GLY A N 1
ATOM 881 C CA . GLY A 1 116 ? 3.360 -15.809 1.096 1.00 96.69 116 GLY A CA 1
ATOM 882 C C . GLY A 1 116 ? 3.850 -15.447 -0.311 1.00 96.69 116 GLY A C 1
ATOM 883 O O . GLY A 1 116 ? 3.925 -16.309 -1.185 1.00 96.69 116 GLY A O 1
ATOM 884 N N . ALA A 1 117 ? 4.240 -14.190 -0.533 1.00 95.12 117 ALA A N 1
ATOM 885 C CA . ALA A 1 117 ? 4.842 -13.721 -1.776 1.00 95.12 117 ALA A CA 1
ATOM 886 C C . ALA A 1 117 ? 6.363 -13.960 -1.866 1.00 95.12 117 ALA A C 1
ATOM 888 O O . ALA A 1 117 ? 6.938 -13.642 -2.915 1.00 95.12 117 ALA A O 1
ATOM 889 N N . GLY A 1 118 ? 6.986 -14.515 -0.817 1.00 96.12 118 GLY A N 1
ATOM 890 C CA . GLY A 1 118 ? 8.432 -14.731 -0.709 1.00 96.12 118 GLY A CA 1
ATOM 891 C C . GLY A 1 118 ? 9.222 -13.464 -0.370 1.00 96.12 118 GLY A C 1
ATOM 892 O O . GLY A 1 118 ? 10.401 -13.377 -0.706 1.00 96.12 118 GLY A O 1
ATOM 893 N N . LEU A 1 119 ? 8.573 -12.468 0.236 1.00 95.00 119 LEU A N 1
ATOM 894 C CA . LEU A 1 119 ? 9.149 -11.172 0.587 1.00 95.00 119 LEU A CA 1
ATOM 895 C C . LEU A 1 119 ? 9.329 -11.049 2.107 1.00 95.00 119 LEU A C 1
ATOM 897 O O . LEU A 1 119 ? 8.655 -11.727 2.882 1.00 95.00 119 LEU A O 1
ATOM 901 N N . GLY A 1 120 ? 10.234 -10.164 2.531 1.00 92.38 120 GLY A N 1
ATOM 902 C CA . GLY A 1 120 ? 10.310 -9.744 3.932 1.00 92.38 120 GLY A CA 1
ATOM 903 C C . GLY A 1 120 ? 9.082 -8.929 4.345 1.00 92.38 120 GLY A C 1
ATOM 904 O O . GLY A 1 120 ? 8.336 -8.450 3.487 1.00 92.38 120 GLY A O 1
ATOM 905 N N . SER A 1 121 ? 8.882 -8.762 5.655 1.00 89.75 121 SER A N 1
ATOM 906 C CA . SER A 1 121 ? 7.806 -7.914 6.175 1.00 89.75 121 SER A CA 1
ATOM 907 C C . SER A 1 121 ? 7.924 -6.491 5.615 1.00 89.75 121 SER A C 1
ATOM 909 O O . SER A 1 121 ? 9.036 -5.954 5.573 1.00 89.75 121 SER A O 1
ATOM 911 N N . PRO A 1 122 ? 6.811 -5.878 5.175 1.00 89.44 122 PRO A N 1
ATOM 912 C CA . PRO A 1 122 ? 6.835 -4.500 4.714 1.00 89.44 122 PRO A CA 1
ATOM 913 C C . PRO A 1 122 ? 7.075 -3.546 5.886 1.00 89.44 122 PRO A C 1
ATOM 915 O O . PRO A 1 122 ? 6.802 -3.876 7.041 1.00 89.44 122 PRO A O 1
ATOM 918 N N . THR A 1 123 ? 7.523 -2.334 5.573 1.00 91.88 123 THR A N 1
ATOM 919 C CA . THR A 1 123 ? 7.466 -1.216 6.520 1.00 91.88 123 THR A CA 1
ATOM 920 C C . THR A 1 123 ? 6.000 -0.815 6.710 1.00 91.88 123 THR A C 1
ATOM 922 O O . THR A 1 123 ? 5.303 -0.603 5.712 1.00 91.88 123 THR A O 1
ATOM 925 N N . ILE A 1 124 ? 5.538 -0.722 7.963 1.00 87.06 124 ILE A N 1
ATOM 926 C CA . ILE A 1 124 ? 4.169 -0.330 8.353 1.00 87.06 124 ILE A CA 1
ATOM 927 C C . ILE A 1 124 ? 4.211 0.925 9.228 1.00 87.06 124 ILE A C 1
ATOM 929 O O . ILE A 1 124 ? 5.104 0.971 10.104 1.00 87.06 124 ILE A O 1
#

pLDDT: mean 87.95, std 12.78, range [50.78, 97.81]

InterPro domains:
  IPR001412 Aminoacyl-tRNA synthetase, class I, conserved site [PS00178] (44-54)
  IPR002305 Aminoacyl-tRNA synthetase, class Ic [PF00579] (36-103)
  IPR014729 Rossmann-like alpha/beta/alpha sandwich fold [G3DSA:3.40.50.620] (1-119)
  IPR024088 Tyrosine-tRNA ligase, bacterial-type [PTHR11766] (4-115)

Sequence (124 aa):
MTIDFLEELRWRGLLHQATDEEGIAKHLVDPGAHQRRAYAGFDPTADSLTIGNLVPIMVLVHFARAGHEPIVLMGGGTGLIGDPSGKSDERTLMTTETVEANVTSQQRIFEAVFAGAGLGSPTI

Radius of gyration: 16.17 Å; Cα contacts (8 Å, |Δi|>4): 133; chains: 1; bounding box: 46×27×40 Å

Solvent-accessible surface area (backbone atoms only — not comparable to full-atom values): 7486 Å² total; per-residue (Å²): 133,77,49,60,53,67,60,53,30,50,76,71,68,69,61,86,81,68,96,51,60,69,60,50,54,52,63,75,67,38,85,91,56,73,69,53,77,51,72,50,80,45,64,39,84,45,60,63,81,55,78,83,55,45,60,65,52,50,52,38,52,46,37,38,66,35,60,28,46,37,34,46,40,70,27,74,70,52,45,56,72,52,83,69,85,90,60,97,67,88,79,82,74,64,55,71,70,57,35,52,53,9,44,60,46,37,49,55,53,53,38,51,54,28,47,75,71,76,41,71,70,67,52,108